Protein AF-A0A2K5IWI1-F1 (afdb_monomer)

Mean predicted aligned error: 3.92 Å

Sequence (90 aa):
RATNPLNKELDWASINGFCEQLNEDFEGPPLATRLLAHKIQSPQEWEAIQALTVLETCMKSCSKRFHDEVGKFRFLNELIKVVSPKGTLM

Solvent-accessible surface area (backbone atoms only — not comparable to full-atom values): 5118 Å² total; per-residue (Å²): 114,41,44,44,73,82,54,92,62,87,42,58,70,46,36,50,51,51,38,52,50,41,64,72,36,90,74,32,37,68,54,49,51,53,52,40,48,56,36,47,63,38,91,48,64,67,20,14,53,33,26,48,53,41,50,55,49,34,74,73,74,44,53,70,67,43,54,56,45,55,71,30,65,81,45,43,53,50,56,48,60,68,76,44,70,98,76,78,88,123

Structure (mmCIF, N/CA/C/O backbone):
data_AF-A0A2K5IWI1-F1
#
_entry.id   AF-A0A2K5IWI1-F1
#
loop_
_atom_site.group_PDB
_atom_site.id
_atom_site.type_symbol
_atom_site.label_atom_id
_atom_site.label_alt_id
_atom_site.label_comp_id
_atom_site.label_asym_id
_atom_site.label_entity_id
_atom_site.label_seq_id
_atom_site.pdbx_PDB_ins_code
_atom_site.Cartn_x
_atom_site.Cartn_y
_atom_site.Cartn_z
_atom_site.occupancy
_atom_site.B_iso_or_equiv
_atom_site.auth_seq_id
_atom_site.auth_comp_id
_atom_site.auth_asym_id
_atom_site.auth_atom_id
_atom_site.pdbx_PDB_model_num
ATOM 1 N N . ARG A 1 1 ? -4.604 -12.658 0.148 1.00 89.19 1 ARG A N 1
ATOM 2 C CA . ARG A 1 1 ? -3.693 -13.472 0.988 1.00 89.19 1 ARG A CA 1
ATOM 3 C C . ARG A 1 1 ? -2.858 -12.569 1.882 1.00 89.19 1 ARG A C 1
ATOM 5 O O . ARG A 1 1 ? -3.108 -12.597 3.074 1.00 89.19 1 ARG A O 1
ATOM 12 N N . ALA A 1 2 ? -2.031 -11.684 1.316 1.00 95.75 2 ALA A N 1
ATOM 13 C CA . ALA A 1 2 ? -1.231 -10.713 2.078 1.00 95.75 2 ALA A CA 1
ATOM 14 C C . ALA A 1 2 ? -2.029 -9.836 3.067 1.00 95.75 2 ALA A C 1
ATOM 16 O O . ALA A 1 2 ? -1.497 -9.450 4.093 1.00 95.75 2 ALA A O 1
ATOM 17 N N . THR A 1 3 ? -3.301 -9.543 2.772 1.00 97.25 3 THR A N 1
ATOM 18 C CA . THR A 1 3 ? -4.178 -8.700 3.606 1.00 97.25 3 THR A CA 1
ATOM 19 C C . THR A 1 3 ? -5.412 -9.439 4.130 1.00 97.25 3 THR A C 1
ATOM 21 O O . THR A 1 3 ? -6.466 -8.846 4.321 1.00 97.25 3 THR A O 1
ATOM 24 N N . ASN A 1 4 ? -5.350 -10.764 4.289 1.00 96.50 4 ASN A N 1
ATOM 25 C CA . ASN A 1 4 ? -6.510 -11.510 4.779 1.00 96.50 4 ASN A CA 1
ATOM 26 C C . ASN A 1 4 ? -6.798 -11.119 6.248 1.00 96.50 4 ASN A C 1
ATOM 28 O O . ASN A 1 4 ? -5.897 -11.247 7.080 1.00 96.50 4 ASN A O 1
ATOM 32 N N . PRO A 1 5 ? -8.029 -10.697 6.603 1.00 95.69 5 PRO A N 1
ATOM 33 C CA . PRO A 1 5 ? -8.375 -10.372 7.989 1.00 95.69 5 PRO A CA 1
ATOM 34 C C . PRO A 1 5 ? -8.166 -11.529 8.977 1.00 95.69 5 PRO A C 1
ATOM 36 O O . PRO A 1 5 ? -8.039 -11.298 10.173 1.00 95.69 5 PRO A O 1
ATOM 39 N N . LEU A 1 6 ? -8.124 -12.773 8.487 1.00 97.00 6 LEU A N 1
ATOM 40 C CA . LEU A 1 6 ? -7.908 -13.972 9.303 1.00 97.00 6 LEU A CA 1
ATOM 41 C C . LEU A 1 6 ? -6.428 -14.301 9.550 1.00 97.00 6 LEU A C 1
ATOM 43 O O . LEU A 1 6 ? -6.130 -15.271 10.250 1.00 97.00 6 LEU A O 1
ATOM 47 N N . ASN A 1 7 ? -5.497 -13.544 8.967 1.00 96.31 7 ASN A N 1
ATOM 48 C CA . ASN A 1 7 ? -4.075 -13.731 9.230 1.00 96.31 7 ASN A CA 1
ATOM 49 C C . ASN A 1 7 ? -3.790 -13.459 10.713 1.00 96.31 7 ASN A C 1
ATOM 51 O O . ASN A 1 7 ? -4.209 -12.436 11.244 1.00 96.31 7 ASN A O 1
ATOM 55 N N . LYS A 1 8 ? -3.075 -14.363 11.389 1.00 95.31 8 LYS A N 1
ATOM 56 C CA . LYS A 1 8 ? -2.691 -14.171 12.801 1.00 95.31 8 LYS A CA 1
ATOM 57 C C . LYS A 1 8 ? -1.503 -13.219 12.964 1.00 95.31 8 LYS A C 1
ATOM 59 O O . LYS A 1 8 ? -1.326 -12.637 14.025 1.00 95.31 8 LYS A O 1
ATOM 64 N N . GLU A 1 9 ? -0.707 -13.087 11.912 1.00 96.50 9 GLU A N 1
ATOM 65 C CA . GLU A 1 9 ? 0.493 -12.263 11.812 1.00 96.50 9 GLU A CA 1
ATOM 66 C C . GLU A 1 9 ? 0.696 -11.837 10.351 1.00 96.50 9 GLU A C 1
ATOM 68 O O . GLU A 1 9 ? -0.058 -12.256 9.470 1.00 96.50 9 GLU A O 1
ATOM 73 N N . LEU A 1 10 ? 1.695 -10.998 10.081 1.00 96.88 10 LEU A N 1
ATOM 74 C CA . LEU A 1 10 ? 2.008 -10.568 8.719 1.00 96.88 10 LEU A CA 1
ATOM 75 C C . LEU A 1 10 ? 2.467 -11.759 7.864 1.00 96.88 10 LEU A C 1
ATOM 77 O O . LEU A 1 10 ? 3.479 -12.394 8.153 1.00 96.88 10 LEU A O 1
ATOM 81 N N . ASP A 1 11 ? 1.753 -12.025 6.769 1.00 97.44 11 ASP A N 1
ATOM 82 C CA . ASP A 1 11 ? 2.141 -13.037 5.782 1.00 97.44 11 ASP A CA 1
ATOM 83 C C . ASP A 1 11 ? 3.220 -12.473 4.844 1.00 97.44 11 ASP A C 1
ATOM 85 O O . ASP A 1 11 ? 2.945 -12.056 3.715 1.00 97.44 11 ASP A O 1
ATOM 89 N N . TRP A 1 12 ? 4.463 -12.438 5.334 1.00 97.38 12 TRP A N 1
ATOM 90 C CA . TRP A 1 12 ? 5.615 -11.915 4.592 1.00 97.38 12 TRP A CA 1
ATOM 91 C C . TRP A 1 12 ? 5.850 -12.624 3.260 1.00 97.38 12 TRP A C 1
ATOM 93 O O . TRP A 1 12 ? 6.275 -11.981 2.303 1.00 97.38 12 TRP A O 1
ATOM 103 N N . ALA A 1 13 ? 5.531 -13.917 3.164 1.00 97.62 13 ALA A N 1
ATOM 104 C CA . ALA A 1 13 ? 5.644 -14.655 1.911 1.00 97.62 13 ALA A CA 1
ATOM 105 C C . ALA A 1 13 ? 4.679 -14.092 0.856 1.00 97.62 13 ALA A C 1
ATOM 107 O O . ALA A 1 13 ? 5.091 -13.792 -0.264 1.00 97.62 13 ALA A O 1
ATOM 108 N N . SER A 1 14 ? 3.413 -13.864 1.223 1.00 97.50 14 SER A N 1
ATOM 109 C CA . SER A 1 14 ? 2.448 -13.226 0.319 1.00 97.50 14 SER A CA 1
ATOM 110 C C . SER A 1 14 ? 2.761 -11.753 0.043 1.00 97.50 14 SER A C 1
ATOM 112 O O . SER A 1 14 ? 2.475 -11.280 -1.056 1.00 97.50 14 SER A O 1
ATOM 114 N N . ILE A 1 15 ? 3.300 -11.012 1.020 1.00 97.62 15 ILE A N 1
ATOM 115 C CA . ILE A 1 15 ? 3.693 -9.602 0.845 1.00 97.62 15 ILE A CA 1
ATOM 116 C C . ILE A 1 15 ? 4.835 -9.495 -0.175 1.00 97.62 15 ILE A C 1
ATOM 118 O O . ILE A 1 15 ? 4.740 -8.718 -1.126 1.00 97.62 15 ILE A O 1
ATOM 122 N N . ASN A 1 16 ? 5.886 -10.299 -0.012 1.00 96.56 16 ASN A N 1
ATOM 123 C CA . ASN A 1 16 ? 7.030 -10.304 -0.921 1.00 96.56 16 ASN A CA 1
ATOM 124 C C . ASN A 1 16 ? 6.628 -10.797 -2.314 1.00 96.56 16 ASN A C 1
ATOM 126 O O . ASN A 1 16 ? 6.946 -10.136 -3.298 1.00 96.56 16 ASN A O 1
ATOM 130 N N . GLY A 1 17 ? 5.824 -11.864 -2.395 1.00 96.06 17 GLY A N 1
ATOM 131 C CA . GLY A 1 17 ? 5.311 -12.365 -3.673 1.00 96.06 17 GLY A CA 1
ATOM 132 C C . GLY A 1 17 ? 4.454 -11.339 -4.425 1.00 96.06 17 GLY A C 1
ATOM 133 O O . GLY A 1 17 ? 4.506 -11.269 -5.650 1.00 96.06 17 GLY A O 1
ATOM 134 N N . PHE A 1 18 ? 3.709 -10.484 -3.713 1.00 95.81 18 PHE A N 1
ATOM 135 C CA . PHE A 1 18 ? 2.995 -9.370 -4.343 1.00 95.81 18 PHE A CA 1
ATOM 136 C C . PHE A 1 18 ? 3.959 -8.345 -4.965 1.00 95.81 18 PHE A C 1
ATOM 138 O O . PHE A 1 18 ? 3.712 -7.877 -6.074 1.00 95.81 18 PHE A O 1
ATOM 145 N N . CYS A 1 19 ? 5.063 -8.018 -4.284 1.00 94.19 19 CYS A N 1
ATOM 146 C CA . CYS A 1 19 ? 6.081 -7.092 -4.797 1.00 94.19 19 CYS A CA 1
ATOM 147 C C . CYS A 1 19 ? 6.825 -7.668 -6.012 1.00 94.19 19 CYS A C 1
ATOM 149 O O . CYS A 1 19 ? 7.074 -6.958 -6.984 1.00 94.19 19 CYS A O 1
ATOM 151 N N . GLU A 1 20 ? 7.175 -8.955 -5.963 1.00 93.75 20 GLU A N 1
ATOM 152 C CA . GLU A 1 20 ? 7.826 -9.667 -7.068 1.00 93.75 20 GLU A CA 1
ATOM 153 C C . GLU A 1 20 ? 6.941 -9.643 -8.318 1.00 93.75 20 GLU A C 1
ATOM 155 O O . GLU A 1 20 ? 7.366 -9.154 -9.364 1.00 93.75 20 GLU A O 1
ATOM 160 N N . GLN A 1 21 ? 5.670 -10.033 -8.177 1.00 92.25 21 GLN A N 1
ATOM 161 C CA . GLN A 1 21 ? 4.712 -10.019 -9.282 1.00 92.25 21 GLN A CA 1
ATOM 162 C C . GLN A 1 21 ? 4.514 -8.612 -9.868 1.00 92.25 21 GLN A C 1
ATOM 164 O O . GLN A 1 21 ? 4.421 -8.444 -11.083 1.00 92.25 21 GLN A O 1
ATOM 169 N N . LEU A 1 22 ? 4.464 -7.587 -9.014 1.00 92.25 22 LEU A N 1
ATOM 170 C CA . LEU A 1 22 ? 4.335 -6.196 -9.442 1.00 92.25 22 LEU A CA 1
ATOM 171 C C . LEU A 1 22 ? 5.512 -5.729 -10.312 1.00 92.25 22 LEU A C 1
ATOM 173 O O . LEU A 1 22 ? 5.329 -4.914 -11.214 1.00 92.25 22 LEU A O 1
ATOM 177 N N . ASN A 1 23 ? 6.721 -6.205 -10.018 1.00 88.62 23 ASN A N 1
ATOM 178 C CA . ASN A 1 23 ? 7.918 -5.834 -10.765 1.00 88.62 23 ASN A CA 1
ATOM 179 C C . 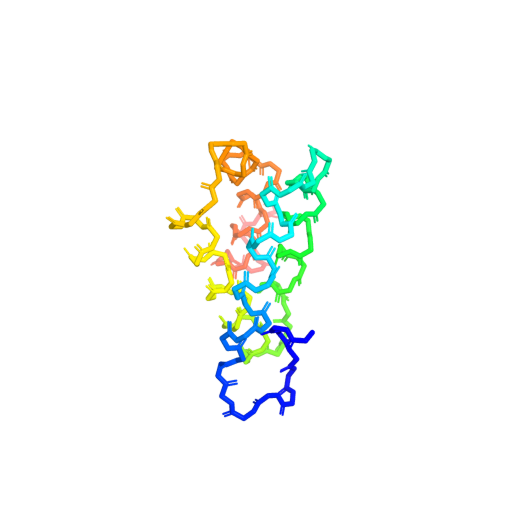ASN A 1 23 ? 8.015 -6.550 -12.118 1.00 88.62 23 ASN A C 1
ATOM 181 O O . ASN A 1 23 ? 8.607 -5.999 -13.047 1.00 88.62 23 ASN A O 1
ATOM 185 N N . GLU A 1 24 ? 7.440 -7.747 -12.236 1.00 88.00 24 GLU A N 1
ATOM 186 C CA . GLU A 1 24 ? 7.409 -8.516 -13.484 1.00 88.00 24 GLU A CA 1
ATOM 187 C C . GLU A 1 24 ? 6.320 -8.029 -14.454 1.00 88.00 24 GLU A C 1
ATOM 189 O O . GLU A 1 24 ? 6.521 -8.045 -15.671 1.00 88.00 24 GLU A O 1
ATOM 194 N N . ASP A 1 25 ? 5.177 -7.564 -13.939 1.00 84.75 25 ASP A N 1
ATOM 195 C CA . ASP A 1 25 ? 4.033 -7.162 -14.761 1.00 84.75 25 ASP A CA 1
ATOM 196 C C . ASP A 1 25 ? 4.102 -5.688 -15.201 1.00 84.75 25 ASP A C 1
ATOM 198 O O . ASP A 1 25 ? 4.030 -4.751 -14.401 1.00 84.75 25 ASP A O 1
ATOM 202 N N . PHE A 1 26 ? 4.172 -5.464 -16.518 1.00 66.88 26 PHE A N 1
ATOM 203 C CA . PHE A 1 26 ? 4.231 -4.126 -17.101 1.00 66.88 26 PHE A CA 1
ATOM 204 C C . PHE A 1 26 ? 2.941 -3.310 -16.862 1.00 66.88 26 PHE A C 1
ATOM 206 O O . PHE A 1 26 ? 3.020 -2.091 -16.706 1.00 66.88 26 PHE A O 1
ATOM 213 N N . GLU A 1 27 ? 1.776 -3.955 -16.772 1.00 77.31 27 GLU A N 1
ATOM 214 C CA . GLU A 1 27 ? 0.471 -3.314 -16.514 1.00 77.31 27 GLU A CA 1
ATOM 215 C C . GLU A 1 27 ? 0.040 -3.427 -15.035 1.00 77.31 27 GLU A C 1
ATOM 217 O O . GLU A 1 27 ? -1.010 -2.920 -14.629 1.00 77.31 27 GLU A O 1
ATOM 222 N N . GLY A 1 28 ? 0.870 -4.058 -14.200 1.00 80.19 28 GLY A N 1
ATOM 223 C CA . GLY A 1 28 ? 0.615 -4.304 -12.780 1.00 80.19 28 GLY A CA 1
ATOM 224 C C . GLY A 1 28 ? 0.487 -3.051 -11.895 1.00 80.19 28 GLY A C 1
ATOM 225 O O . GLY A 1 28 ? -0.413 -3.020 -11.047 1.00 80.19 28 GLY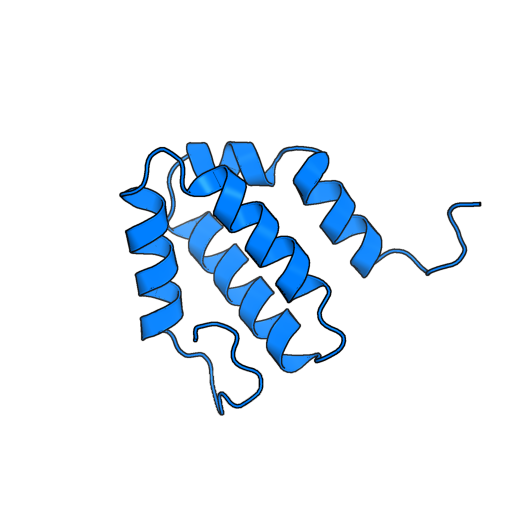 A O 1
ATOM 226 N N . PRO A 1 29 ? 1.310 -1.989 -12.056 1.00 88.31 29 PRO A N 1
ATOM 227 C CA . PRO A 1 29 ? 1.328 -0.866 -11.111 1.00 88.31 29 PRO A CA 1
ATOM 228 C C . PRO A 1 29 ? -0.001 -0.095 -10.950 1.00 88.31 29 PRO A C 1
ATOM 230 O O . PRO A 1 29 ? -0.409 0.152 -9.805 1.00 88.31 29 PRO A O 1
ATOM 233 N N . PRO A 1 30 ? -0.740 0.255 -12.025 1.00 92.12 30 PRO A N 1
ATOM 234 C CA . PRO A 1 30 ? -2.042 0.915 -11.886 1.00 92.12 30 PRO A CA 1
ATOM 235 C C . PRO A 1 30 ? -3.097 0.034 -11.203 1.00 92.12 30 PRO A C 1
ATOM 237 O O . PRO A 1 30 ? -3.929 0.527 -10.437 1.00 92.12 30 PRO A O 1
ATOM 240 N N . LEU A 1 31 ? -3.078 -1.277 -11.460 1.00 93.19 31 LEU A N 1
ATOM 241 C CA . LEU A 1 31 ? -4.006 -2.212 -10.826 1.00 93.19 31 LEU A CA 1
ATOM 242 C C . LEU A 1 31 ? -3.682 -2.392 -9.339 1.00 93.19 31 LEU A C 1
ATOM 244 O O . LEU A 1 31 ? -4.580 -2.350 -8.495 1.00 93.19 31 LEU A O 1
ATOM 248 N N . ALA A 1 32 ? -2.404 -2.548 -9.008 1.00 95.19 32 ALA A N 1
ATOM 249 C CA . ALA A 1 32 ? -1.947 -2.739 -7.641 1.00 95.19 32 ALA A CA 1
ATOM 250 C C . ALA A 1 32 ? -2.281 -1.553 -6.739 1.00 95.19 32 ALA A C 1
ATOM 252 O O . ALA A 1 32 ? -2.825 -1.749 -5.654 1.00 95.19 32 ALA A O 1
ATOM 253 N N . THR A 1 33 ? -2.030 -0.323 -7.196 1.00 96.38 33 THR A N 1
ATOM 254 C CA . THR A 1 33 ? -2.397 0.886 -6.440 1.00 96.38 33 THR A CA 1
ATOM 255 C C . THR A 1 33 ? -3.905 0.965 -6.197 1.00 96.38 33 THR A C 1
ATOM 257 O O . THR A 1 33 ? -4.332 1.277 -5.087 1.00 96.38 33 THR A O 1
ATOM 260 N N . ARG A 1 34 ? -4.739 0.585 -7.175 1.00 95.81 34 ARG A N 1
ATOM 261 C CA . ARG A 1 34 ? -6.199 0.509 -6.990 1.00 95.81 34 ARG A CA 1
ATOM 262 C C . ARG A 1 34 ? -6.608 -0.533 -5.942 1.00 95.81 34 ARG A C 1
ATOM 264 O O . ARG A 1 34 ? -7.470 -0.251 -5.110 1.00 95.81 34 ARG A O 1
ATOM 271 N N . LEU A 1 35 ? -6.010 -1.726 -5.973 1.00 96.62 35 LEU A N 1
ATOM 272 C CA . LEU A 1 35 ? -6.292 -2.784 -4.996 1.00 96.62 35 LEU A CA 1
ATOM 273 C C . LEU A 1 35 ? -5.840 -2.386 -3.585 1.00 96.62 35 LEU A C 1
ATOM 275 O O . LEU A 1 35 ? -6.591 -2.575 -2.628 1.00 96.62 35 LEU A O 1
ATOM 279 N N . LEU A 1 36 ? -4.650 -1.794 -3.461 1.00 98.00 36 LEU A N 1
ATOM 280 C CA . LEU A 1 36 ? -4.117 -1.297 -2.193 1.00 98.00 36 LEU A CA 1
ATOM 281 C C . LEU A 1 36 ? -5.006 -0.201 -1.611 1.00 98.00 36 LEU A C 1
ATOM 283 O O . LEU A 1 36 ? -5.395 -0.303 -0.453 1.00 98.00 36 LEU A O 1
ATOM 287 N N . ALA A 1 37 ? -5.411 0.786 -2.413 1.00 97.88 37 ALA A N 1
ATOM 288 C CA . ALA A 1 37 ? -6.302 1.856 -1.965 1.00 97.88 37 ALA A CA 1
ATOM 289 C C . ALA A 1 37 ? -7.626 1.318 -1.399 1.00 97.88 37 ALA A C 1
ATOM 291 O O . ALA A 1 37 ? -8.089 1.782 -0.357 1.00 97.88 37 ALA A O 1
ATOM 292 N N . HIS A 1 38 ? -8.212 0.309 -2.052 1.00 97.88 38 HIS A N 1
ATOM 293 C CA . HIS A 1 38 ? -9.426 -0.345 -1.567 1.00 97.88 38 HIS A CA 1
ATOM 294 C C . HIS A 1 38 ? -9.194 -1.085 -0.241 1.00 97.88 38 HIS A C 1
ATOM 296 O O . HIS A 1 38 ? -10.033 -1.031 0.653 1.00 97.88 38 HIS A O 1
ATOM 302 N N . LYS A 1 39 ? -8.065 -1.790 -0.098 1.00 98.12 39 LYS A N 1
ATOM 303 C CA . LYS A 1 39 ? -7.747 -2.543 1.125 1.00 98.12 39 LYS A CA 1
ATOM 304 C C . LYS A 1 39 ? -7.375 -1.641 2.305 1.00 98.12 39 LYS A C 1
ATOM 306 O O . LYS A 1 39 ? -7.781 -1.940 3.420 1.00 98.12 39 LYS A O 1
ATOM 311 N N . ILE A 1 40 ? -6.689 -0.524 2.064 1.00 98.38 40 ILE A N 1
ATOM 312 C CA . ILE A 1 40 ? -6.363 0.482 3.090 1.00 98.38 40 ILE A CA 1
ATOM 313 C C . ILE A 1 40 ? -7.637 1.147 3.635 1.00 98.38 40 ILE A C 1
ATOM 315 O O . ILE A 1 40 ? -7.710 1.468 4.814 1.00 98.38 40 ILE A O 1
ATOM 319 N N . GLN A 1 41 ? -8.667 1.302 2.801 1.00 97.00 41 GLN A N 1
ATOM 320 C CA . GLN A 1 41 ? -9.982 1.809 3.206 1.00 97.00 41 GLN A CA 1
ATOM 321 C C . GLN A 1 41 ? -10.871 0.763 3.901 1.00 97.00 41 GLN A C 1
ATOM 323 O O . GLN A 1 41 ? -12.039 1.047 4.178 1.00 97.00 41 GLN A O 1
ATOM 328 N N . SER A 1 42 ? -10.366 -0.447 4.163 1.00 97.50 42 SER A N 1
ATOM 329 C CA . SER A 1 42 ? -11.158 -1.486 4.816 1.00 97.50 42 SER A CA 1
ATOM 330 C C . SER A 1 42 ? -11.655 -1.024 6.192 1.00 97.50 42 SER A C 1
ATOM 332 O O . SER A 1 42 ? -10.877 -0.463 6.965 1.00 97.50 42 SER A O 1
ATOM 334 N N . PRO A 1 43 ? -12.925 -1.296 6.554 1.00 96.00 43 PRO A N 1
ATOM 335 C CA . PRO A 1 43 ? -13.408 -1.064 7.913 1.00 96.00 43 PRO A CA 1
ATOM 336 C C . PRO A 1 43 ? -12.775 -2.022 8.935 1.00 96.00 43 PRO A C 1
ATOM 338 O O . PRO A 1 43 ? -12.920 -1.813 10.136 1.00 96.00 43 PRO A O 1
ATOM 341 N N . GLN A 1 44 ? -12.105 -3.087 8.480 1.00 97.31 44 GLN A N 1
ATOM 342 C CA . GLN A 1 44 ? -11.366 -4.001 9.342 1.00 97.31 44 GLN A CA 1
ATOM 343 C C . GLN A 1 44 ? -9.948 -3.470 9.541 1.00 97.31 44 GLN A C 1
ATOM 345 O O . GLN A 1 44 ? -9.121 -3.548 8.632 1.00 97.31 44 GLN A O 1
ATOM 350 N N . GLU A 1 45 ? -9.663 -2.983 10.749 1.00 96.44 45 GLU A N 1
ATOM 351 C CA . GLU A 1 45 ? -8.372 -2.382 11.109 1.00 96.44 45 GLU A CA 1
ATOM 352 C C . GLU A 1 45 ? -7.187 -3.271 10.710 1.00 96.44 45 GLU A C 1
ATOM 354 O O . GLU A 1 45 ? -6.247 -2.812 10.066 1.00 96.44 45 GLU A O 1
ATOM 359 N N . TRP A 1 46 ? -7.266 -4.572 10.997 1.00 97.75 46 TRP A N 1
ATOM 360 C CA . TRP A 1 46 ? -6.177 -5.494 10.691 1.00 97.75 46 TRP A CA 1
ATOM 361 C C . TRP A 1 46 ? -5.942 -5.712 9.188 1.00 97.75 46 TRP A C 1
ATOM 363 O O . TRP A 1 46 ? -4.806 -5.902 8.757 1.00 97.75 46 TRP A O 1
ATOM 373 N N . GLU A 1 47 ? -6.987 -5.658 8.361 1.00 98.38 47 GLU A N 1
ATOM 374 C CA . GLU A 1 47 ? -6.830 -5.719 6.901 1.00 98.38 47 GLU A CA 1
ATOM 375 C C . GLU A 1 47 ? -6.178 -4.439 6.364 1.00 98.38 47 GLU A C 1
ATOM 377 O O . GLU A 1 47 ? -5.288 -4.516 5.513 1.00 98.38 47 GLU A O 1
ATOM 382 N N . ALA A 1 48 ? -6.577 -3.278 6.892 1.00 98.19 48 ALA A N 1
ATOM 383 C CA . ALA A 1 48 ? -6.008 -1.990 6.513 1.00 98.19 48 ALA A CA 1
ATOM 384 C C . ALA A 1 48 ? -4.528 -1.872 6.919 1.00 98.19 48 ALA A C 1
ATOM 386 O O . ALA A 1 48 ? -3.707 -1.463 6.097 1.00 98.19 48 ALA A O 1
ATOM 387 N N . ILE A 1 49 ? -4.162 -2.300 8.135 1.00 98.31 49 ILE A N 1
ATOM 388 C CA . ILE A 1 49 ? -2.765 -2.317 8.602 1.00 98.31 49 ILE A CA 1
ATOM 389 C C . ILE A 1 49 ? -1.903 -3.209 7.703 1.00 98.31 49 ILE A C 1
ATOM 391 O O . ILE A 1 49 ? -0.867 -2.760 7.218 1.00 98.31 49 ILE A O 1
ATOM 395 N N . GLN A 1 50 ? -2.349 -4.432 7.400 1.00 98.62 50 GLN A N 1
ATOM 396 C CA . GLN A 1 50 ? -1.622 -5.314 6.481 1.00 98.62 50 GLN A CA 1
ATOM 397 C C . GLN A 1 50 ? -1.462 -4.689 5.087 1.00 98.62 50 GLN A C 1
ATOM 399 O O . GLN A 1 50 ? -0.406 -4.812 4.470 1.00 98.62 50 GLN A O 1
ATOM 404 N N . ALA A 1 51 ? -2.484 -3.990 4.582 1.00 98.50 51 ALA A N 1
ATOM 405 C CA . ALA A 1 51 ? -2.407 -3.302 3.294 1.00 98.50 51 ALA A CA 1
ATOM 406 C C . ALA A 1 51 ? -1.396 -2.145 3.303 1.00 98.50 51 ALA A C 1
ATOM 408 O O . ALA A 1 51 ? -0.667 -1.968 2.325 1.00 98.50 51 ALA A O 1
ATOM 409 N N . LEU A 1 52 ? -1.309 -1.396 4.407 1.00 98.50 52 LEU A N 1
ATOM 410 C CA . LEU A 1 52 ? -0.279 -0.373 4.606 1.00 98.50 52 LEU A CA 1
ATOM 411 C C . LEU A 1 52 ? 1.124 -0.993 4.646 1.00 98.50 52 LEU A C 1
ATOM 413 O O . LEU A 1 52 ? 2.034 -0.452 4.023 1.00 98.50 52 LEU A O 1
ATOM 417 N N . THR A 1 53 ? 1.294 -2.157 5.281 1.00 98.50 53 THR A N 1
ATOM 418 C CA . THR A 1 53 ? 2.567 -2.898 5.265 1.00 98.50 53 THR A CA 1
ATOM 419 C C . THR A 1 53 ? 2.949 -3.363 3.858 1.00 98.50 53 THR A C 1
ATOM 421 O O . THR A 1 53 ? 4.114 -3.254 3.468 1.00 98.50 53 THR A O 1
ATOM 424 N N . VAL A 1 54 ? 1.986 -3.842 3.057 1.00 98.31 54 VAL A N 1
ATOM 425 C CA . VAL A 1 54 ? 2.239 -4.186 1.646 1.00 98.31 54 VAL A CA 1
ATOM 426 C C . VAL A 1 54 ? 2.686 -2.947 0.873 1.00 98.31 54 VAL A C 1
ATOM 428 O O . VAL A 1 54 ? 3.684 -3.015 0.160 1.00 98.31 54 VAL A O 1
ATOM 431 N N . LEU A 1 55 ? 1.993 -1.813 1.035 1.00 98.38 55 LEU A N 1
ATOM 432 C CA . LEU A 1 55 ? 2.353 -0.554 0.379 1.00 98.38 55 LEU A CA 1
ATOM 433 C C . LEU A 1 55 ? 3.770 -0.102 0.759 1.00 98.38 55 LEU A C 1
ATOM 435 O O . LEU A 1 55 ? 4.560 0.211 -0.128 1.00 98.38 55 LEU A O 1
ATOM 439 N N . GLU A 1 56 ? 4.105 -0.095 2.052 1.00 98.19 56 GLU A N 1
ATOM 440 C CA . GLU A 1 56 ? 5.442 0.259 2.542 1.00 98.19 56 GLU A CA 1
ATOM 441 C C . GLU A 1 56 ? 6.519 -0.643 1.928 1.00 98.19 56 GLU A C 1
ATOM 443 O O . GLU A 1 56 ? 7.548 -0.156 1.454 1.00 98.19 56 GLU A O 1
ATOM 448 N N . THR A 1 57 ? 6.269 -1.954 1.902 1.00 98.00 57 THR A N 1
ATOM 449 C CA . THR A 1 57 ? 7.206 -2.929 1.335 1.00 98.00 57 THR A CA 1
ATOM 450 C C . THR A 1 57 ? 7.390 -2.694 -0.161 1.00 98.00 57 THR A C 1
ATOM 452 O O . THR A 1 57 ? 8.527 -2.619 -0.622 1.00 98.00 57 THR A O 1
ATOM 455 N N . CYS A 1 58 ? 6.301 -2.470 -0.904 1.00 96.88 58 CYS A N 1
ATOM 456 C CA . CYS A 1 58 ? 6.365 -2.156 -2.330 1.00 96.88 58 CYS A CA 1
ATOM 457 C C . CYS A 1 58 ? 7.155 -0.862 -2.590 1.00 96.88 58 CYS A C 1
ATOM 459 O O . CYS A 1 58 ? 7.974 -0.823 -3.497 1.00 96.88 58 CYS A O 1
ATOM 461 N N . MET A 1 59 ? 6.983 0.182 -1.771 1.00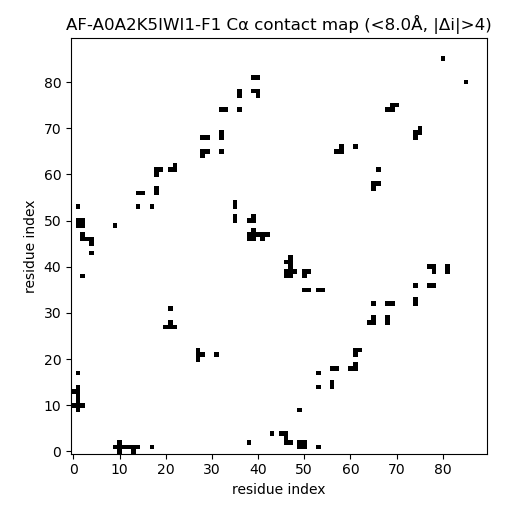 97.31 59 MET A N 1
ATOM 462 C CA . MET A 1 59 ? 7.744 1.437 -1.901 1.00 97.31 59 MET A CA 1
ATOM 463 C C . MET A 1 59 ? 9.249 1.284 -1.615 1.00 97.31 59 MET A C 1
ATOM 465 O O . MET A 1 59 ? 10.042 2.145 -1.993 1.00 97.31 59 MET A O 1
ATOM 469 N N . LYS A 1 60 ? 9.655 0.213 -0.923 1.00 96.50 60 LYS A N 1
ATOM 470 C CA . LYS A 1 60 ? 11.066 -0.108 -0.654 1.00 96.50 60 LYS A CA 1
ATOM 471 C C . LYS A 1 60 ? 11.683 -1.006 -1.728 1.00 96.50 60 LYS A C 1
ATOM 473 O O . LYS A 1 60 ? 12.881 -0.899 -1.975 1.00 96.50 60 LYS A O 1
ATOM 478 N N . SER A 1 61 ? 10.898 -1.903 -2.324 1.00 92.94 61 SER A N 1
ATOM 479 C CA . SER A 1 61 ? 11.395 -2.987 -3.185 1.00 92.94 61 SER A CA 1
ATOM 480 C C . SER A 1 61 ? 11.047 -2.842 -4.668 1.00 92.94 61 SER A C 1
ATOM 482 O O . SER A 1 61 ? 11.653 -3.519 -5.499 1.00 92.94 61 SER A O 1
ATOM 484 N N . CYS A 1 62 ? 10.066 -2.009 -5.020 1.00 92.50 62 CYS A N 1
ATOM 485 C CA . CYS A 1 62 ? 9.536 -1.942 -6.378 1.00 92.50 62 CYS A CA 1
ATOM 486 C C . CYS A 1 62 ? 10.130 -0.800 -7.201 1.00 92.50 62 CYS A C 1
ATOM 488 O O . CYS A 1 62 ? 10.723 0.155 -6.701 1.00 92.50 62 CYS A O 1
ATOM 490 N N . SER A 1 63 ? 9.984 -0.926 -8.519 1.00 91.31 63 SER A N 1
ATOM 491 C CA . SER A 1 63 ? 10.555 0.028 -9.467 1.00 91.31 63 SER A CA 1
ATOM 492 C C . SER A 1 63 ? 9.891 1.413 -9.419 1.00 91.31 63 SER A C 1
ATOM 494 O O . SER A 1 63 ? 8.757 1.588 -8.961 1.00 91.31 63 SER A O 1
ATOM 496 N N . LYS A 1 64 ? 10.565 2.405 -10.024 1.00 92.88 64 LYS A N 1
ATOM 497 C CA . LYS A 1 64 ? 10.067 3.784 -10.193 1.00 92.88 64 LYS A CA 1
ATOM 498 C C . LYS A 1 64 ? 8.636 3.849 -10.742 1.00 92.88 64 LYS A C 1
ATOM 500 O O . LYS A 1 64 ? 7.894 4.754 -10.390 1.00 92.88 64 LYS A O 1
ATOM 505 N N . ARG A 1 65 ? 8.225 2.884 -11.565 1.00 92.50 65 ARG A N 1
ATOM 506 C CA . ARG A 1 65 ? 6.879 2.847 -12.152 1.00 92.50 65 ARG A CA 1
ATOM 507 C C . ARG A 1 65 ? 5.784 2.729 -11.099 1.00 92.50 65 ARG A C 1
ATOM 509 O O . ARG A 1 65 ? 4.759 3.390 -11.216 1.00 92.50 65 ARG A O 1
ATOM 516 N N . PHE A 1 66 ? 6.005 1.924 -10.061 1.00 95.31 66 PHE A N 1
ATOM 517 C CA . PHE A 1 66 ? 5.070 1.847 -8.943 1.00 95.31 66 PHE A CA 1
ATOM 518 C C . PHE A 1 66 ? 5.045 3.152 -8.151 1.00 95.31 66 PHE A C 1
ATOM 520 O O . PHE A 1 66 ? 3.969 3.656 -7.839 1.00 95.31 66 PHE A O 1
ATOM 527 N N . HIS A 1 67 ? 6.216 3.744 -7.904 1.00 96.56 67 HIS A N 1
ATOM 528 C CA . HIS A 1 67 ? 6.314 5.026 -7.203 1.00 96.56 67 HIS A CA 1
ATOM 529 C C . HIS A 1 67 ? 5.58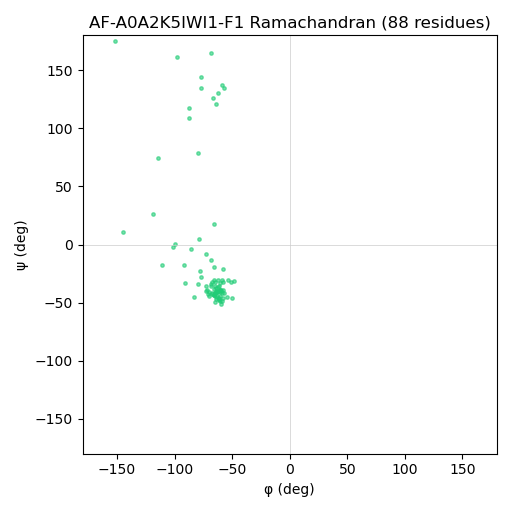7 6.141 -7.968 1.00 96.56 67 HIS A C 1
ATOM 531 O O . HIS A 1 67 ? 4.893 6.950 -7.356 1.00 96.56 67 HIS A O 1
ATOM 537 N N . ASP A 1 68 ? 5.686 6.146 -9.301 1.00 96.31 68 ASP A N 1
ATOM 538 C CA . ASP A 1 68 ? 4.988 7.094 -10.169 1.00 96.31 68 ASP A CA 1
ATOM 539 C C . ASP A 1 68 ? 3.458 6.930 -10.078 1.00 96.31 68 ASP A C 1
ATOM 541 O O . ASP A 1 68 ? 2.746 7.931 -10.091 1.00 96.31 68 ASP A O 1
ATOM 545 N N . GLU A 1 69 ? 2.926 5.706 -9.949 1.00 96.44 69 GLU A N 1
ATOM 546 C CA . GLU A 1 69 ? 1.486 5.491 -9.723 1.00 96.44 69 GLU A CA 1
ATOM 547 C C . GLU A 1 69 ? 1.042 5.912 -8.315 1.00 96.44 69 GLU A C 1
ATOM 549 O O . GLU A 1 69 ? 0.010 6.571 -8.170 1.00 96.44 69 GLU A O 1
ATOM 554 N N . VAL A 1 70 ? 1.829 5.585 -7.284 1.00 97.50 70 VAL A N 1
ATOM 555 C CA . VAL A 1 70 ? 1.557 5.983 -5.890 1.00 97.50 70 VAL A CA 1
ATOM 556 C C . VAL A 1 70 ? 1.575 7.507 -5.734 1.00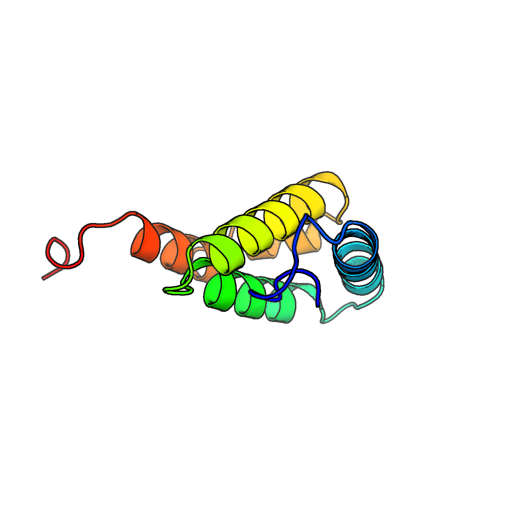 97.50 70 VAL A C 1
ATOM 558 O O . VAL A 1 70 ? 0.754 8.064 -5.009 1.00 97.50 70 VAL A O 1
ATOM 561 N N . GLY A 1 71 ? 2.462 8.200 -6.453 1.00 97.38 71 GLY A N 1
ATOM 562 C CA . GLY A 1 71 ? 2.578 9.659 -6.429 1.00 97.38 71 GLY A CA 1
ATOM 563 C C . GLY A 1 71 ? 1.445 10.415 -7.134 1.00 97.38 71 GLY A C 1
ATOM 564 O O . GLY A 1 71 ? 1.377 11.641 -7.036 1.00 97.38 71 GLY A O 1
ATOM 565 N N . LYS A 1 72 ? 0.538 9.735 -7.848 1.00 97.50 72 LYS A N 1
ATOM 566 C CA . LYS A 1 72 ? -0.584 10.398 -8.531 1.00 97.50 72 LYS A CA 1
ATOM 567 C C . LYS A 1 72 ? -1.688 10.771 -7.552 1.00 97.50 72 LYS A C 1
ATOM 569 O O . LYS A 1 72 ? -2.086 9.973 -6.706 1.00 97.50 72 LYS A O 1
ATOM 574 N N . PHE A 1 73 ? -2.324 11.921 -7.797 1.00 96.88 73 PHE A N 1
ATOM 575 C CA . PHE A 1 73 ? -3.521 12.351 -7.062 1.00 96.88 73 PHE A CA 1
ATOM 576 C C . PHE A 1 73 ? -4.618 11.286 -7.018 1.00 96.88 73 PHE A C 1
ATOM 578 O O . PHE A 1 73 ? -5.317 11.181 -6.020 1.00 96.88 73 PHE A O 1
ATOM 585 N N . ARG A 1 74 ? -4.746 10.453 -8.062 1.00 95.75 74 ARG A N 1
ATOM 586 C CA . ARG A 1 74 ? -5.697 9.333 -8.068 1.00 95.75 74 ARG A CA 1
ATOM 587 C C . ARG A 1 74 ? -5.510 8.407 -6.861 1.00 95.75 74 ARG A C 1
ATOM 589 O O . ARG A 1 74 ? -6.509 8.026 -6.272 1.00 95.75 74 ARG A O 1
ATOM 596 N N . PHE A 1 75 ? -4.276 8.040 -6.516 1.00 97.62 75 PHE A N 1
ATOM 597 C CA . PHE A 1 75 ? -3.998 7.182 -5.363 1.00 97.62 75 PHE A CA 1
ATOM 598 C C . PHE A 1 75 ? -3.957 7.992 -4.062 1.00 97.62 75 PHE A C 1
ATOM 600 O O . PHE A 1 75 ? -4.593 7.614 -3.082 1.00 97.62 75 PHE A O 1
ATOM 607 N N . LEU A 1 76 ? -3.286 9.149 -4.067 1.00 97.75 76 LEU A N 1
ATOM 608 C CA . LEU A 1 76 ? -3.164 10.007 -2.883 1.00 97.75 76 LEU A CA 1
ATOM 609 C C . LEU A 1 76 ? -4.526 10.454 -2.330 1.0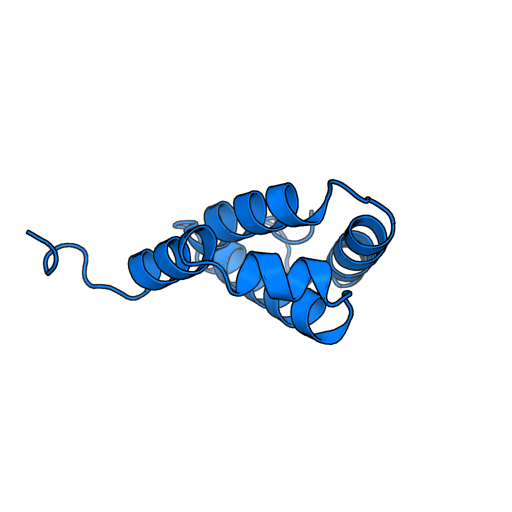0 97.75 76 LEU A C 1
ATOM 611 O O . LEU A 1 76 ? -4.719 10.453 -1.117 1.00 97.75 76 LEU A O 1
ATOM 615 N N . ASN A 1 77 ? -5.495 10.769 -3.195 1.00 96.31 77 ASN A N 1
ATOM 616 C CA . ASN A 1 77 ? -6.843 11.150 -2.771 1.00 96.31 77 ASN A CA 1
ATOM 617 C C . ASN A 1 77 ? -7.560 10.021 -2.021 1.00 96.31 77 ASN A C 1
ATOM 619 O O . ASN A 1 77 ? -8.351 10.303 -1.125 1.00 96.31 77 ASN A O 1
ATOM 623 N N . GLU A 1 78 ? -7.276 8.756 -2.339 1.00 96.69 78 GLU A N 1
ATOM 624 C CA . GLU A 1 78 ? -7.831 7.622 -1.596 1.00 96.69 78 GLU A CA 1
ATOM 625 C C . GLU A 1 78 ? -7.255 7.536 -0.179 1.00 96.69 78 GLU A C 1
ATOM 627 O O . GLU A 1 78 ? -7.992 7.243 0.757 1.00 96.69 78 GLU A O 1
ATOM 632 N N . LEU A 1 79 ? -5.975 7.870 0.013 1.00 96.56 79 LEU A N 1
ATOM 633 C CA . LEU A 1 79 ? -5.367 7.938 1.348 1.00 96.56 79 LEU A CA 1
ATOM 634 C C . LEU A 1 79 ? -5.869 9.146 2.146 1.00 96.56 79 LEU A C 1
ATOM 636 O O . LEU A 1 79 ? -6.151 9.030 3.337 1.00 96.56 79 LEU A O 1
ATOM 640 N N . ILE A 1 80 ? -6.042 10.294 1.485 1.00 95.88 80 ILE A N 1
ATOM 641 C CA . ILE A 1 80 ? -6.604 11.498 2.109 1.00 95.88 80 ILE A CA 1
ATOM 642 C C . ILE A 1 80 ? -8.004 11.205 2.660 1.00 95.88 80 ILE A C 1
ATOM 644 O O . ILE A 1 80 ? -8.299 11.601 3.786 1.00 95.88 80 ILE A O 1
ATOM 648 N N . LYS A 1 81 ? -8.848 10.464 1.929 1.00 93.31 81 LYS A N 1
ATOM 649 C CA . LYS A 1 81 ? -10.188 10.064 2.402 1.00 93.31 81 LYS A CA 1
ATOM 650 C C . LYS A 1 81 ? -10.164 9.251 3.699 1.00 93.31 81 LYS A C 1
ATOM 652 O O . LYS A 1 81 ? -11.117 9.337 4.465 1.00 93.31 81 LYS A O 1
ATOM 657 N N . VAL A 1 82 ? -9.109 8.470 3.942 1.00 93.44 82 VAL A N 1
ATOM 658 C CA . VAL A 1 82 ? -8.980 7.631 5.147 1.00 93.44 82 VAL A CA 1
ATOM 659 C C . VAL A 1 82 ? -8.695 8.478 6.383 1.00 93.44 82 VAL A C 1
ATOM 661 O O . VAL A 1 82 ? -9.252 8.218 7.445 1.00 93.44 82 VAL A O 1
ATOM 664 N N . VAL A 1 83 ? -7.846 9.498 6.244 1.00 93.06 83 VAL A N 1
ATOM 665 C CA . VAL A 1 83 ? -7.427 10.360 7.363 1.00 93.06 83 VAL A CA 1
ATOM 666 C C . VAL A 1 83 ? -8.313 11.594 7.538 1.00 93.06 83 VAL A C 1
ATOM 668 O O . VAL A 1 83 ? -8.303 12.219 8.596 1.00 93.06 83 VAL A O 1
ATOM 671 N N . SER A 1 84 ? -9.084 11.958 6.511 1.00 92.00 84 SER A N 1
ATOM 672 C CA . SER A 1 84 ? -9.985 13.107 6.565 1.00 92.00 84 SER A CA 1
ATOM 673 C C . SER A 1 84 ? -11.244 12.773 7.369 1.00 92.00 84 SER A C 1
ATOM 675 O O . SER A 1 84 ? -11.875 11.741 7.124 1.00 92.00 84 SER A O 1
ATOM 677 N N . PRO A 1 85 ? -11.685 13.659 8.280 1.00 85.19 85 PRO A N 1
ATOM 678 C CA . PRO A 1 85 ? -12.986 13.528 8.918 1.00 85.19 85 PRO A CA 1
ATOM 679 C C . PRO A 1 85 ? -14.083 13.486 7.851 1.00 85.19 85 PRO A C 1
ATOM 681 O O . PRO A 1 85 ? -14.096 14.307 6.933 1.00 85.19 85 PRO A O 1
ATOM 684 N N . LYS A 1 86 ? -15.040 12.562 7.985 1.00 67.19 86 LYS A N 1
ATOM 685 C CA . LYS A 1 86 ? -16.105 12.301 6.995 1.00 67.19 86 LYS A CA 1
ATOM 686 C C . LYS A 1 86 ? -17.117 13.458 6.793 1.00 67.19 86 LYS A C 1
ATOM 688 O O . LYS A 1 86 ? -18.186 13.223 6.246 1.00 67.19 86 LYS A O 1
ATOM 693 N N . GLY A 1 87 ? -16.804 14.692 7.207 1.00 58.59 87 GLY A N 1
ATOM 694 C CA . GLY A 1 87 ? -17.705 15.853 7.149 1.00 58.59 87 GLY A CA 1
ATOM 695 C C . GLY A 1 87 ? -17.061 17.218 6.862 1.00 58.59 87 GLY A C 1
ATOM 696 O O . GLY A 1 87 ? -17.743 18.221 7.014 1.00 58.59 87 GLY A O 1
ATOM 697 N N . THR A 1 88 ? -15.781 17.298 6.474 1.00 49.59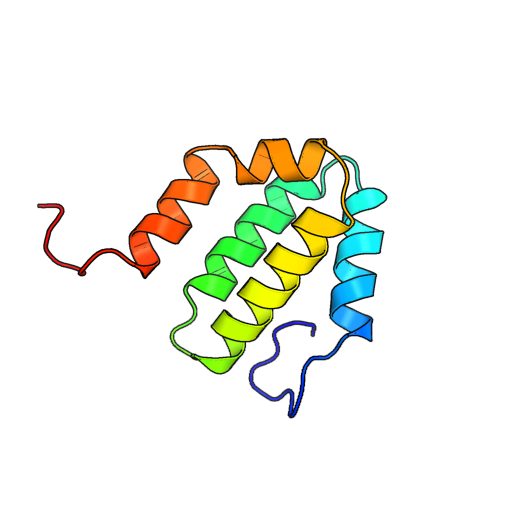 88 THR A N 1
ATOM 698 C CA . THR A 1 88 ? -15.095 18.595 6.222 1.00 49.59 88 THR A CA 1
ATOM 699 C C . THR A 1 88 ? -14.976 18.952 4.731 1.00 49.59 88 THR A C 1
ATOM 701 O O . THR A 1 88 ? -14.494 20.023 4.385 1.00 49.59 88 THR A O 1
ATOM 704 N N . LEU A 1 89 ? -15.449 18.080 3.837 1.00 51.94 89 LEU A N 1
ATOM 705 C CA . LEU A 1 89 ? -15.571 18.346 2.400 1.00 51.94 89 LEU A CA 1
ATOM 706 C C . LEU A 1 89 ? -17.060 18.359 2.019 1.00 51.94 89 LEU A C 1
ATOM 708 O O . LEU A 1 89 ? -17.568 17.389 1.456 1.00 51.94 89 LEU A O 1
ATOM 712 N N . MET A 1 90 ? -17.758 19.433 2.387 1.00 42.56 90 MET A N 1
ATOM 713 C CA . MET A 1 90 ? -19.048 19.838 1.817 1.00 42.56 90 MET A CA 1
ATOM 714 C C . MET A 1 90 ? -18.981 21.314 1.453 1.00 42.56 90 MET A C 1
ATOM 716 O O . MET A 1 90 ? -18.373 22.071 2.243 1.00 42.56 90 MET A O 1
#

Secondary structure (DSSP, 8-state):
-TT-TT-SS--HHHHHHHHHHHHH-TTHHHHHHHHHHHHHT-SSHHHHHHHHHHHHHHHHHS-HHHHH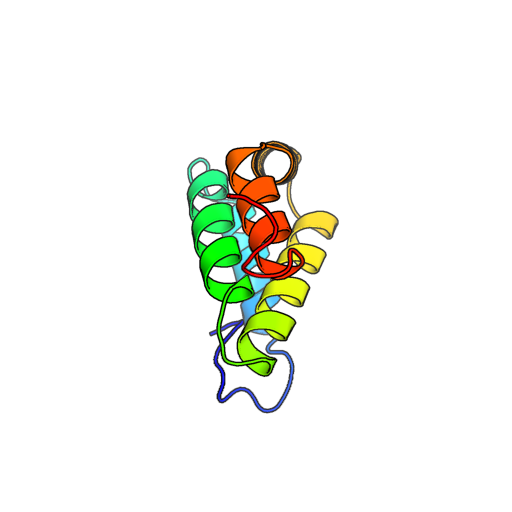HHTSHHHHHHHHHHHS-TTS--

Nearest PDB structures (foldseek):
  3g2w-assembly2_B  TM=9.875E-01  e=3.858E-10  Homo sapiens
  1jwf-assembly1_A  TM=9.971E-01  e=9.171E-10  Homo sapiens
  3g2s-assembly1_A  TM=9.848E-01  e=1.202E-09  Homo sapiens
  1lf8-assembly1_A  TM=9.965E-01  e=1.615E-08  Homo sapiens
  1mhq-assembly1_A  TM=9.766E-01  e=2.055E-07  Homo sapiens

Foldseek 3Di:
DQLDLPDPDGPVVVLVVLLVVCQVDPPNQLVLLVVLLVQLLDPRPSSNVSSVVSVVVNVVRHDVSNVVNCPDPVSVVSVCCNPDDPPPPD

InterPro domains:
  IPR002014 VHS domain [PF00790] (1-86)
  IPR002014 VHS domain [PS50179] (2-90)
  IPR002014 VHS domain [SM00288] (1-90)
  IPR008942 ENTH/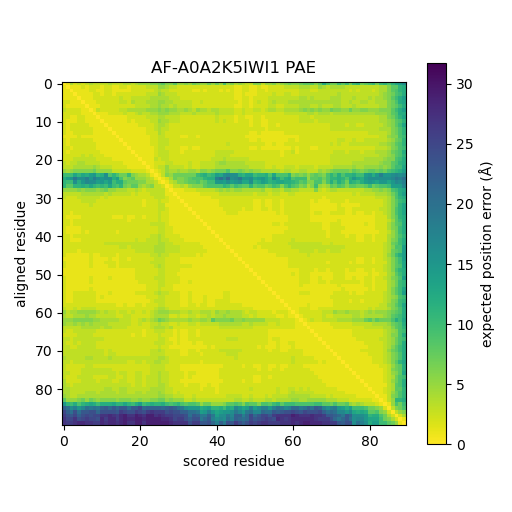VHS [G3DSA:1.25.40.90] (1-89)
  IPR008942 ENTH/VHS [SSF48464] (1-86)
  IPR027422 ADP-ribosylation factor-binding protein GGA1-3 [PTHR45905] (1-86)

Radius of gyration: 13.32 Å; Cα contacts (8 Å, |Δi|>4): 83; chains: 1; bounding box: 30×34×30 Å

Organism: Colobus angolensis palliatus (NCBI:txid336983)

pLDDT: mean 92.58, std 10.72, range [42.56, 98.62]